Protein AF-A0A1S8WYU0-F1 (afdb_monomer)

InterPro domains:
  IPR001356 Homeodomain [PF00046] (91-141)
  IPR001356 Homeodomain [PS50071] (83-143)
  IPR001356 Homeodomain [SM00389] (86-147)
  IPR001356 Homeodomain [cd00086] (90-141)
  IPR009057 Homedomain-like superfamily [SSF46689] (83-143)
  IPR017970 Homeobox, conserved site [PS00027] (118-141)
  IPR031701 Homeobox protein SIX1, N-terminal SD domain [PF16878] (4-80)

pLDDT: mean 80.44, std 18.63, range [31.84, 95.31]

Solvent-accessible surface area (backbone atoms only — not comparable to full-atom values): 10080 Å² total; per-residue (Å²): 114,68,72,58,55,51,50,51,50,53,52,52,49,50,38,51,51,24,52,77,72,66,38,49,70,60,27,52,52,54,46,66,74,43,77,56,59,76,89,51,18,69,62,52,48,51,49,55,54,49,47,58,48,51,54,53,25,63,74,65,76,44,86,77,52,74,68,54,53,52,51,46,49,71,75,56,62,83,45,71,28,51,35,95,67,83,72,81,68,87,61,70,58,69,69,37,49,50,54,54,51,56,47,39,76,77,46,75,74,72,50,81,62,53,34,46,54,49,11,65,76,49,74,45,50,50,64,57,47,54,50,50,47,54,53,48,58,52,49,52,52,54,48,55,64,56,53,66,72,70,68,86,82,84,86,85,88,83,83,87,77,86,87,83,85,84,135

Sequence (167 aa):
QERVQLLESVLAARATVAFHKGNYSELYNLLESHSFSVEHHSRLQSLWLRAHYAEEEKAKGRVLGAVAKYRIRRKFPLPRTIWDGEETSYCFKEKSRTLLREWYNHNPYPSPRDKRELAETTGLTTTQVSNWFKNRRQRDRAIDFNGSRQGEHRTAGIIEGNEEQSI

Secondary structure (DSSP, 8-state):
-HHHHHHHHHHHHHHHHHHHTT-HHHHHHHHHHS---HHHHHHHHHHHHHHHHHHHHHHHTSPPPHHHHHHHHHHSPPPTTS--------SPPHHHHHHHHHHHHH-SS--HHHHHHHHHHHT--HHHHHHHHHHHHHHHHHHHHHHTTSSSSSSS-----------

Structure (mmCIF, N/CA/C/O backbone):
data_AF-A0A1S8WYU0-F1
#
_entry.id   AF-A0A1S8WYU0-F1
#
loop_
_atom_site.group_PDB
_atom_site.id
_atom_site.type_symbol
_atom_site.label_atom_id
_atom_site.label_alt_id
_atom_site.label_comp_id
_atom_site.label_asym_id
_atom_site.label_entity_id
_atom_site.label_seq_id
_atom_site.pdbx_PDB_ins_code
_atom_site.Cartn_x
_atom_site.Cartn_y
_atom_site.Cartn_z
_atom_site.occupancy
_atom_site.B_iso_or_equiv
_atom_site.auth_seq_id
_atom_site.auth_comp_id
_atom_site.auth_asym_id
_atom_site.auth_atom_id
_atom_site.pdbx_PDB_model_num
ATOM 1 N N . GLN A 1 1 ? -30.242 15.480 2.658 1.00 53.53 1 GLN A N 1
ATOM 2 C CA . GLN A 1 1 ? -28.780 15.672 2.699 1.00 53.53 1 GLN A CA 1
ATOM 3 C C . GLN A 1 1 ? -28.237 15.682 4.131 1.00 53.53 1 GLN A C 1
ATOM 5 O O . GLN A 1 1 ? -27.521 14.762 4.496 1.00 53.53 1 GLN A O 1
ATOM 10 N N . GLU A 1 2 ? -28.646 16.634 4.973 1.00 62.53 2 GLU A N 1
ATOM 11 C CA . GLU A 1 2 ? -28.048 16.892 6.300 1.00 62.53 2 GLU A CA 1
ATOM 12 C C . GLU A 1 2 ? -28.182 15.733 7.313 1.00 62.53 2 GLU A C 1
ATOM 14 O O . GLU A 1 2 ? -27.221 15.361 7.981 1.00 62.53 2 GLU A O 1
ATOM 19 N N . ARG A 1 3 ? -29.345 15.062 7.365 1.00 65.88 3 ARG A N 1
ATOM 20 C CA . ARG A 1 3 ? -29.571 13.904 8.257 1.00 65.88 3 ARG A CA 1
ATOM 21 C C . ARG A 1 3 ? -28.658 12.705 7.948 1.00 65.88 3 ARG A C 1
ATOM 23 O O . ARG A 1 3 ? -28.296 11.969 8.861 1.00 65.88 3 ARG A O 1
ATOM 30 N N . VAL A 1 4 ? -28.301 12.504 6.678 1.00 68.19 4 VAL A N 1
ATOM 31 C CA . VAL A 1 4 ? -27.417 11.405 6.245 1.00 68.19 4 VAL A CA 1
ATOM 32 C C . VAL A 1 4 ? -25.970 11.720 6.623 1.00 68.19 4 VAL A C 1
ATOM 34 O O . VAL A 1 4 ? -25.311 10.886 7.231 1.00 68.19 4 VAL A O 1
ATOM 37 N N . GLN A 1 5 ? -25.520 12.956 6.391 1.00 67.44 5 GLN A N 1
ATOM 38 C CA . GLN A 1 5 ? -24.192 13.419 6.812 1.00 67.44 5 GLN A CA 1
ATOM 39 C C . GLN A 1 5 ? -24.011 13.382 8.337 1.00 67.44 5 GLN A C 1
ATOM 41 O O . GLN A 1 5 ? -22.944 13.011 8.830 1.00 67.44 5 GLN A O 1
ATOM 46 N N . LEU A 1 6 ? -25.060 13.707 9.103 1.00 73.56 6 LEU A N 1
ATOM 47 C CA . LEU A 1 6 ? -25.037 13.598 10.562 1.00 73.56 6 LEU A CA 1
ATOM 48 C C . LEU A 1 6 ? -24.895 12.137 11.015 1.00 73.56 6 LEU A C 1
ATOM 50 O O . LEU A 1 6 ? -24.114 11.848 11.919 1.00 73.56 6 LEU A O 1
ATOM 54 N N . LEU A 1 7 ? -25.606 11.207 10.367 1.00 84.69 7 LEU A N 1
ATOM 55 C CA . LEU A 1 7 ? -25.501 9.778 10.662 1.00 84.69 7 LEU A CA 1
ATOM 56 C C . LEU A 1 7 ? -24.103 9.235 10.331 1.00 84.69 7 LEU A C 1
ATOM 58 O O . LEU A 1 7 ? -23.504 8.554 11.161 1.00 84.69 7 LEU A O 1
ATOM 62 N N . GLU A 1 8 ? -23.556 9.577 9.164 1.00 85.62 8 GLU A N 1
ATOM 63 C CA . GLU A 1 8 ? -22.192 9.206 8.768 1.00 85.62 8 GLU A CA 1
ATOM 64 C C . GLU A 1 8 ? -21.145 9.775 9.733 1.00 85.62 8 GLU A C 1
ATOM 66 O O . GLU A 1 8 ? -20.236 9.058 10.150 1.00 85.62 8 GLU A O 1
ATOM 71 N N . SER A 1 9 ? -21.319 11.023 10.176 1.00 85.56 9 SER A N 1
ATOM 72 C CA . SER A 1 9 ? -20.453 11.655 11.178 1.00 85.56 9 SER A CA 1
ATOM 73 C C . SER A 1 9 ? -20.502 10.932 12.527 1.00 85.56 9 SER A C 1
ATOM 75 O O . SER A 1 9 ? -19.458 10.711 13.146 1.00 85.56 9 SER A O 1
ATOM 77 N N . VAL A 1 10 ? -21.689 10.508 12.976 1.00 90.69 10 VAL A N 1
ATOM 78 C CA . VAL A 1 10 ? -21.856 9.713 14.205 1.00 90.69 10 VAL A CA 1
ATOM 79 C C . VAL A 1 10 ? -21.188 8.343 14.064 1.00 90.69 10 VAL A C 1
ATOM 81 O O . VAL A 1 10 ? -20.462 7.917 14.965 1.00 90.69 10 VAL A O 1
ATOM 84 N N . LEU A 1 11 ? -21.375 7.665 12.930 1.00 91.19 11 LEU A N 1
ATOM 85 C CA . LEU A 1 11 ? -20.737 6.377 12.647 1.00 91.19 11 LEU A CA 1
ATOM 86 C C . LEU A 1 11 ? -19.207 6.506 12.583 1.00 91.19 11 LEU A C 1
ATOM 88 O O . LEU A 1 11 ? -18.497 5.700 13.184 1.00 91.19 11 LEU A O 1
ATOM 92 N N . ALA A 1 12 ? -18.686 7.556 11.945 1.00 89.25 12 ALA A N 1
ATOM 93 C CA . ALA A 1 12 ? -17.255 7.845 11.882 1.00 89.25 12 ALA A CA 1
ATOM 94 C C . ALA A 1 12 ? -16.663 8.176 13.266 1.00 89.25 12 ALA A C 1
ATOM 96 O O . ALA A 1 12 ? -15.545 7.754 13.595 1.00 89.25 12 ALA A O 1
ATOM 97 N N . ALA A 1 13 ? -17.407 8.900 14.107 1.00 92.12 13 ALA A N 1
ATOM 98 C CA . ALA A 1 13 ? -17.027 9.151 15.493 1.00 92.12 13 ALA A CA 1
ATOM 99 C C . ALA A 1 13 ? -16.990 7.845 16.299 1.00 92.12 13 ALA A C 1
ATOM 101 O O . ALA A 1 13 ? -16.001 7.577 16.983 1.00 92.12 13 ALA A O 1
ATOM 102 N N . ARG A 1 14 ? -18.002 6.983 16.156 1.00 93.44 14 ARG A N 1
ATOM 103 C CA . ARG A 1 14 ? -18.046 5.668 16.810 1.00 93.44 14 ARG A CA 1
ATOM 104 C C . ARG A 1 14 ? -16.891 4.765 16.369 1.00 93.44 14 ARG A C 1
ATOM 106 O O . ARG A 1 14 ? -16.236 4.177 17.225 1.00 93.44 14 ARG A O 1
ATOM 113 N N . ALA A 1 15 ? -16.578 4.727 15.074 1.00 93.38 15 ALA A N 1
ATOM 114 C CA . ALA A 1 15 ? -15.412 4.022 14.540 1.00 93.38 15 ALA A CA 1
ATOM 115 C C . ALA A 1 15 ? -14.101 4.548 15.156 1.00 93.38 15 ALA A C 1
ATOM 117 O O . ALA A 1 15 ? -13.247 3.775 15.591 1.00 93.38 15 ALA A O 1
ATOM 118 N N . THR A 1 16 ? -13.965 5.872 15.280 1.00 93.25 16 THR A N 1
ATOM 119 C CA . THR A 1 16 ? -12.809 6.496 15.946 1.00 93.25 16 THR A CA 1
ATOM 120 C C . THR A 1 16 ? -12.706 6.060 17.413 1.00 93.25 16 THR A C 1
ATOM 122 O O . THR A 1 16 ? -11.627 5.696 17.878 1.00 93.25 16 THR A O 1
ATOM 125 N N . VAL A 1 17 ? -13.821 6.047 18.148 1.00 95.31 17 VAL A N 1
ATOM 126 C CA . VAL A 1 17 ? -13.853 5.605 19.552 1.00 95.31 17 VAL A CA 1
ATOM 127 C C . VAL A 1 17 ? -13.477 4.126 19.681 1.00 95.31 17 VAL A C 1
ATOM 129 O O . VAL A 1 17 ? -12.676 3.786 20.553 1.00 95.31 17 VAL A O 1
ATOM 132 N N . ALA A 1 18 ? -13.997 3.257 18.810 1.00 93.50 18 ALA A N 1
ATOM 133 C CA . ALA A 1 18 ? -13.654 1.835 18.789 1.00 93.50 18 ALA A CA 1
ATOM 134 C C . ALA A 1 18 ? -12.143 1.620 18.581 1.00 93.50 18 ALA A C 1
ATOM 136 O O . ALA A 1 18 ? -11.524 0.849 19.317 1.00 93.50 18 ALA A O 1
ATOM 137 N N . PHE A 1 19 ? -11.526 2.382 17.667 1.00 94.50 19 PHE A N 1
ATOM 138 C CA . PHE A 1 19 ? -10.078 2.362 17.442 1.00 94.50 19 PHE A CA 1
ATOM 139 C C . PHE A 1 19 ? -9.278 2.735 18.700 1.00 94.50 19 PHE A C 1
ATOM 141 O O . PHE A 1 19 ? -8.350 2.020 19.074 1.00 94.50 19 PHE A O 1
ATOM 148 N N . HIS A 1 20 ? -9.640 3.828 19.380 1.00 94.12 20 HIS A N 1
ATOM 149 C CA . HIS A 1 20 ? -8.932 4.278 20.587 1.00 94.12 20 HIS A CA 1
ATOM 150 C C . HIS A 1 20 ? -9.099 3.330 21.779 1.00 94.12 20 HIS A C 1
ATOM 152 O O . HIS A 1 20 ? -8.189 3.217 22.597 1.00 94.12 20 HIS A O 1
ATOM 158 N N . LYS A 1 21 ? -10.231 2.624 21.866 1.00 93.12 21 LYS A N 1
ATOM 159 C CA . LYS A 1 21 ? -10.467 1.582 22.877 1.00 93.12 21 LYS A CA 1
ATOM 160 C C . LYS A 1 21 ? -9.768 0.255 22.555 1.00 93.12 21 LYS A C 1
ATOM 162 O O . LYS A 1 21 ? -9.820 -0.660 23.370 1.00 93.12 21 LYS A O 1
ATOM 167 N N . GLY A 1 22 ? -9.146 0.128 21.380 1.00 91.75 22 GLY A N 1
ATOM 168 C CA . GLY A 1 22 ? -8.551 -1.124 20.907 1.00 91.75 22 GLY A CA 1
ATOM 169 C C . GLY A 1 22 ? -9.578 -2.191 20.515 1.00 91.75 22 GLY A C 1
ATOM 170 O O . GLY A 1 22 ? -9.213 -3.354 20.365 1.00 91.75 22 GLY A O 1
ATOM 171 N N . ASN A 1 23 ? -10.853 -1.821 20.345 1.00 94.50 23 ASN A N 1
ATOM 172 C CA . ASN A 1 23 ? -11.903 -2.724 19.878 1.00 94.50 23 ASN A CA 1
ATOM 173 C C . ASN A 1 23 ? -11.930 -2.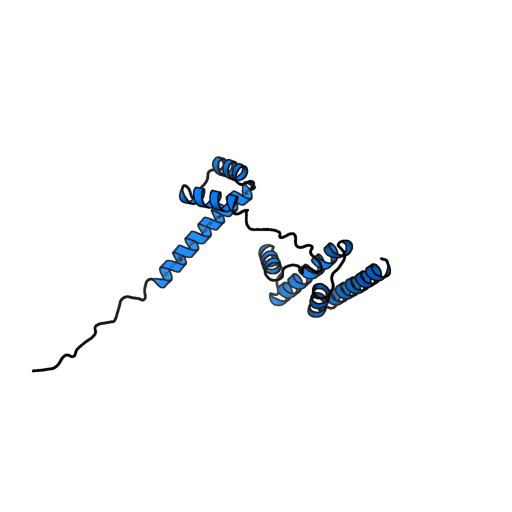748 18.343 1.00 94.50 23 ASN A C 1
ATOM 175 O O . ASN A 1 23 ? -12.805 -2.157 17.705 1.00 94.50 23 ASN A O 1
ATOM 179 N N . TYR A 1 24 ? -10.933 -3.396 17.741 1.00 93.81 24 TYR A N 1
ATOM 180 C CA . TYR A 1 24 ? -10.791 -3.416 16.285 1.00 93.81 24 TYR A CA 1
ATOM 181 C C . TYR A 1 24 ? -11.891 -4.221 15.587 1.00 93.81 24 TYR A C 1
ATOM 183 O O . TYR A 1 24 ? -12.323 -3.831 14.509 1.00 93.81 24 TYR A O 1
ATOM 191 N N . SER A 1 25 ? -12.437 -5.257 16.227 1.00 93.00 25 SER A N 1
ATOM 192 C CA . SER A 1 25 ? -13.566 -6.024 15.686 1.00 93.00 25 SER A CA 1
ATOM 193 C C . SER A 1 25 ? -14.795 -5.148 15.427 1.00 93.00 25 SER A C 1
ATOM 195 O O . SER A 1 25 ? -15.416 -5.241 14.371 1.00 93.00 25 SER A O 1
ATOM 197 N N . GLU A 1 26 ? -15.141 -4.258 16.365 1.00 92.06 26 GLU A N 1
ATOM 198 C CA . GLU A 1 26 ? -16.242 -3.306 16.166 1.00 92.06 26 GLU A CA 1
ATOM 199 C C . GLU A 1 26 ? -15.921 -2.293 15.063 1.00 92.06 26 GLU A C 1
ATOM 201 O O . GLU A 1 26 ? -16.789 -1.992 14.246 1.00 92.06 26 GLU A O 1
ATOM 206 N N . LEU A 1 27 ? -14.678 -1.802 15.004 1.00 92.88 27 LEU A N 1
ATOM 207 C CA . LEU A 1 27 ? -14.231 -0.918 13.929 1.00 92.88 27 LEU A CA 1
ATOM 208 C C . LEU A 1 27 ? -14.422 -1.574 12.554 1.00 92.88 27 LEU A C 1
ATOM 210 O O . LEU A 1 27 ? -15.016 -0.952 11.679 1.00 92.88 27 LEU A O 1
ATOM 214 N N . TYR A 1 28 ? -13.957 -2.811 12.364 1.00 93.44 28 TYR A N 1
ATOM 215 C CA . TYR A 1 28 ? -14.071 -3.511 11.081 1.00 93.44 28 TYR A CA 1
ATOM 216 C C . TYR A 1 28 ? -15.532 -3.716 10.688 1.00 93.44 28 TYR A C 1
ATOM 218 O O . TYR A 1 28 ? -15.923 -3.326 9.591 1.00 93.44 28 TYR A O 1
ATOM 226 N N . ASN A 1 29 ? -16.361 -4.190 11.623 1.00 92.94 29 ASN A N 1
ATOM 227 C CA . ASN A 1 29 ? -17.792 -4.364 11.393 1.00 92.94 29 ASN A CA 1
ATOM 228 C C . ASN A 1 29 ? -18.471 -3.056 10.974 1.00 92.94 29 ASN A C 1
ATOM 230 O O . ASN A 1 29 ? -19.261 -3.055 10.034 1.00 92.94 29 ASN A O 1
ATOM 234 N N . LEU A 1 30 ? -18.175 -1.933 11.640 1.00 91.31 30 LEU A N 1
ATOM 235 C CA . LEU A 1 30 ? -18.751 -0.629 11.290 1.00 91.31 30 LEU A CA 1
ATOM 236 C C . LEU A 1 30 ? -18.354 -0.192 9.879 1.00 91.31 30 LEU A C 1
ATOM 238 O O . LEU A 1 30 ? -19.204 0.288 9.131 1.00 91.31 30 LEU A O 1
ATOM 242 N N . LEU A 1 31 ? -17.079 -0.367 9.525 1.00 90.50 31 LEU A N 1
ATOM 243 C CA . LEU A 1 31 ? -16.558 0.032 8.223 1.00 90.50 31 LEU A CA 1
ATOM 244 C C . LEU A 1 31 ? -17.061 -0.870 7.098 1.00 90.50 31 LEU A C 1
ATOM 246 O O . LEU A 1 31 ? -17.286 -0.360 6.013 1.00 90.50 31 LEU A O 1
ATOM 250 N N . GLU A 1 32 ? -17.277 -2.164 7.325 1.00 89.94 32 GLU A N 1
ATOM 251 C CA . GLU A 1 32 ? -17.781 -3.096 6.304 1.00 89.94 32 GLU A CA 1
ATOM 252 C C . GLU A 1 32 ? -19.304 -3.039 6.113 1.00 89.94 32 GLU A C 1
ATOM 254 O O . GLU A 1 32 ? -19.795 -3.335 5.025 1.00 89.94 32 GLU A O 1
ATOM 259 N N . SER A 1 33 ? -20.061 -2.657 7.146 1.00 88.38 33 SER A N 1
ATOM 260 C CA . SER A 1 33 ? -21.533 -2.690 7.118 1.00 88.38 33 SER A CA 1
ATOM 261 C C . SER A 1 33 ? -22.199 -1.410 6.614 1.00 88.38 33 SER A C 1
ATOM 263 O O . SER A 1 33 ? -23.359 -1.457 6.210 1.00 88.38 33 SER A O 1
ATOM 265 N N . HIS A 1 34 ? -21.502 -0.272 6.630 1.00 86.69 34 HIS A N 1
ATOM 266 C CA . HIS A 1 34 ? -22.074 1.025 6.259 1.00 86.69 34 HIS A CA 1
ATOM 267 C C . HIS A 1 34 ? -21.255 1.668 5.144 1.00 86.69 34 HIS A C 1
ATOM 269 O O . HIS A 1 34 ? -20.041 1.791 5.263 1.00 86.69 34 HIS A O 1
ATOM 275 N N . SER A 1 35 ? -21.910 2.106 4.069 1.00 84.25 35 SER A N 1
ATOM 276 C CA . SER A 1 35 ? -21.283 2.934 3.036 1.00 84.25 35 SER A CA 1
ATOM 277 C C . SER A 1 35 ? -21.115 4.366 3.532 1.00 84.25 35 SER A C 1
ATOM 279 O O . SER A 1 35 ? -22.046 4.924 4.112 1.00 84.25 35 SER A O 1
ATOM 281 N N . PHE A 1 36 ? -19.962 4.968 3.259 1.00 85.31 36 PHE A N 1
ATOM 282 C CA . PHE A 1 36 ? -19.664 6.347 3.639 1.00 85.31 36 PHE A CA 1
ATOM 283 C C . PHE A 1 36 ? -19.496 7.232 2.408 1.00 85.31 36 PHE A C 1
ATOM 285 O O . PHE A 1 36 ? -19.076 6.760 1.349 1.00 85.31 36 PHE A O 1
ATOM 292 N N . SER A 1 37 ? -19.752 8.529 2.563 1.00 84.88 37 SER A N 1
ATOM 293 C CA . SER A 1 37 ? -19.409 9.526 1.551 1.00 84.88 37 SER A CA 1
ATOM 294 C C . SER A 1 37 ? -17.891 9.713 1.434 1.00 84.88 37 SER A C 1
ATOM 296 O O . SER A 1 37 ? -17.141 9.509 2.394 1.00 84.88 37 SER A O 1
ATOM 298 N N . VAL A 1 38 ? -17.437 10.158 0.257 1.00 84.12 38 VAL A N 1
ATOM 299 C CA . VAL A 1 38 ? -16.010 10.336 -0.088 1.00 84.12 38 VAL A CA 1
ATOM 300 C C . VAL A 1 38 ? -15.270 11.243 0.905 1.00 84.12 38 VAL A C 1
ATOM 302 O O . VAL A 1 38 ? -14.096 11.026 1.198 1.00 84.12 38 VAL A O 1
ATOM 305 N N . GLU A 1 39 ? -15.967 12.207 1.506 1.00 85.06 39 GLU A N 1
ATOM 306 C CA . GLU A 1 39 ? -15.425 13.112 2.530 1.00 85.06 39 GLU A CA 1
ATOM 307 C C . GLU A 1 39 ? -14.859 12.370 3.755 1.00 85.06 39 GLU A C 1
ATOM 309 O O . GLU A 1 39 ? -13.871 12.795 4.358 1.00 85.06 39 GLU A O 1
ATOM 314 N N . HIS A 1 40 ? -15.447 11.226 4.112 1.00 85.06 40 HIS A N 1
ATOM 315 C CA . HIS A 1 40 ? -15.018 10.426 5.256 1.00 85.06 40 HIS A CA 1
ATOM 316 C C . HIS A 1 40 ? -13.992 9.347 4.886 1.00 85.06 40 HIS A C 1
ATOM 318 O O . HIS A 1 40 ? -13.272 8.867 5.767 1.00 85.06 40 HIS A O 1
ATOM 324 N N . HIS A 1 41 ? -13.870 8.990 3.603 1.00 87.94 41 HIS A N 1
ATOM 325 C CA . HIS A 1 41 ? -13.049 7.870 3.128 1.00 87.94 41 HIS A CA 1
ATOM 326 C C . HIS A 1 41 ? -11.600 7.951 3.608 1.00 87.94 41 HIS A C 1
ATOM 328 O O . HIS A 1 41 ? -11.139 7.033 4.278 1.00 87.94 41 HIS A O 1
ATOM 334 N N . SER A 1 42 ? -10.903 9.066 3.375 1.00 88.19 42 SER A N 1
ATOM 335 C CA . SER A 1 42 ? -9.485 9.223 3.756 1.00 88.19 42 SER A CA 1
ATOM 336 C C . SER A 1 42 ? -9.233 8.935 5.246 1.00 88.19 42 SER A C 1
ATOM 338 O O . SER A 1 42 ? -8.316 8.196 5.626 1.00 88.19 42 SER A O 1
ATOM 340 N N . ARG A 1 43 ? -10.108 9.453 6.118 1.00 90.19 43 ARG A N 1
ATOM 341 C CA . ARG A 1 43 ? -10.012 9.242 7.566 1.00 90.19 43 ARG A CA 1
ATOM 342 C C . ARG A 1 43 ? -10.294 7.788 7.948 1.00 90.19 43 ARG A C 1
ATOM 344 O O . ARG A 1 43 ? -9.552 7.223 8.753 1.00 90.19 43 ARG A O 1
ATOM 351 N N . LEU A 1 44 ? -11.339 7.182 7.390 1.00 91.44 44 LEU A N 1
ATOM 352 C CA . LEU A 1 44 ? -11.742 5.812 7.719 1.00 91.44 44 LEU A CA 1
ATOM 353 C C . LEU A 1 44 ? -10.759 4.768 7.166 1.00 91.44 44 LEU A C 1
ATOM 355 O O . LEU A 1 44 ? -10.416 3.821 7.872 1.00 91.44 44 LEU A O 1
ATOM 359 N N . GLN A 1 45 ? -10.215 4.984 5.966 1.00 92.06 45 GLN A N 1
ATOM 360 C CA . GLN A 1 45 ? -9.143 4.166 5.385 1.00 92.06 45 GLN A CA 1
ATOM 361 C C . GLN A 1 45 ? -7.886 4.190 6.263 1.00 92.06 45 GLN A C 1
ATOM 363 O O . GLN A 1 45 ? -7.257 3.156 6.499 1.00 92.06 45 GLN A O 1
ATOM 368 N N . SER A 1 46 ? -7.527 5.366 6.793 1.00 92.38 46 SER A N 1
ATOM 369 C CA . SER A 1 46 ? -6.416 5.499 7.739 1.00 92.38 46 SER A CA 1
ATOM 370 C C . SER A 1 46 ? -6.661 4.687 9.014 1.00 92.38 46 SER A C 1
ATOM 372 O O . SER A 1 46 ? -5.757 3.982 9.466 1.00 92.38 46 SER A O 1
ATOM 374 N N . LEU A 1 47 ? -7.879 4.721 9.569 1.00 93.81 47 LEU A N 1
ATOM 375 C CA . LEU A 1 47 ? -8.245 3.919 10.742 1.00 93.81 47 LEU A CA 1
ATOM 376 C C . LEU A 1 47 ? -8.166 2.414 10.463 1.00 93.81 47 LEU A C 1
ATOM 378 O O . LEU A 1 47 ? -7.538 1.705 11.246 1.00 93.81 47 LEU A O 1
ATOM 382 N N . TRP A 1 48 ? -8.717 1.946 9.339 1.00 94.00 48 TRP A N 1
ATOM 383 C CA . TRP A 1 48 ? -8.645 0.544 8.908 1.00 94.00 48 TRP A CA 1
ATOM 384 C C . TRP A 1 48 ? -7.199 0.037 8.859 1.00 94.00 48 TRP A C 1
ATOM 386 O O . TRP A 1 48 ? -6.837 -0.952 9.496 1.00 94.00 48 TRP A O 1
ATOM 396 N N . LEU A 1 49 ? -6.331 0.764 8.148 1.00 93.44 49 LEU A N 1
ATOM 397 C CA . LEU A 1 49 ? -4.932 0.373 7.991 1.00 93.44 49 LEU A CA 1
ATOM 398 C C . LEU A 1 49 ? -4.170 0.420 9.315 1.00 93.44 49 LEU A C 1
ATOM 400 O O . LEU A 1 49 ? -3.391 -0.485 9.608 1.00 93.44 49 LEU A O 1
ATOM 404 N N . ARG A 1 50 ? -4.380 1.466 10.121 1.00 94.06 50 ARG A N 1
ATOM 405 C CA . ARG A 1 50 ? -3.723 1.608 11.425 1.00 94.06 50 ARG A CA 1
ATOM 406 C C . ARG A 1 50 ? -4.158 0.526 12.405 1.00 94.06 50 ARG A C 1
ATOM 408 O O . ARG A 1 50 ? -3.314 0.079 13.171 1.00 94.06 50 ARG A O 1
ATOM 415 N N . ALA A 1 51 ? -5.421 0.107 12.375 1.00 94.56 51 ALA A N 1
ATOM 416 C CA . ALA A 1 51 ? -5.930 -0.963 13.227 1.00 94.56 51 ALA A CA 1
ATOM 417 C C . ALA A 1 51 ? -5.230 -2.286 12.909 1.00 94.56 51 ALA A C 1
ATOM 419 O O . ALA A 1 51 ? -4.594 -2.865 13.788 1.00 94.56 51 ALA A O 1
ATOM 420 N N . HIS A 1 52 ? -5.194 -2.677 11.633 1.00 94.94 52 HIS A N 1
ATOM 421 C CA . HIS A 1 52 ? -4.484 -3.888 11.227 1.00 94.94 52 HIS A CA 1
ATOM 422 C C . HIS A 1 52 ? -2.973 -3.822 11.481 1.00 94.94 52 HIS A C 1
ATOM 424 O O . HIS A 1 52 ? -2.357 -4.835 11.810 1.00 94.94 52 HIS A O 1
ATOM 430 N N . TYR A 1 53 ? -2.347 -2.647 11.342 1.00 94.38 53 TYR A N 1
ATOM 431 C CA . TYR A 1 53 ? -0.943 -2.485 11.726 1.00 94.38 53 TYR A CA 1
ATOM 432 C C . TYR A 1 53 ? -0.749 -2.678 13.228 1.00 94.38 53 TYR A C 1
ATOM 434 O O . TYR A 1 53 ? 0.155 -3.410 13.612 1.00 94.38 53 TYR A O 1
ATOM 442 N N . ALA A 1 54 ? -1.597 -2.072 14.059 1.00 92.56 54 ALA A N 1
ATOM 443 C CA . ALA A 1 54 ? -1.499 -2.177 15.509 1.00 92.56 54 ALA A CA 1
ATOM 444 C C . ALA A 1 54 ? -1.697 -3.622 16.000 1.00 92.56 54 ALA A C 1
ATOM 446 O O . ALA A 1 54 ? -0.942 -4.080 16.857 1.00 92.56 54 ALA A O 1
ATOM 447 N N . GLU A 1 55 ? -2.650 -4.367 15.431 1.00 93.50 55 GLU A N 1
ATOM 448 C CA . GLU A 1 55 ? -2.843 -5.787 15.752 1.00 93.50 55 GLU A CA 1
ATOM 449 C C . GLU A 1 55 ? -1.614 -6.628 15.407 1.00 93.50 55 GLU A C 1
ATOM 451 O O . GLU A 1 55 ? -1.155 -7.428 16.223 1.00 93.50 55 GLU A O 1
ATOM 456 N N . GLU A 1 56 ? -1.036 -6.421 14.223 1.00 92.75 56 GLU A N 1
ATOM 457 C CA . GLU A 1 56 ? 0.129 -7.188 13.788 1.00 92.75 56 GLU A CA 1
ATOM 458 C C . GLU A 1 56 ? 1.411 -6.778 14.545 1.00 92.75 56 GLU A C 1
ATOM 460 O O . GLU A 1 56 ? 2.252 -7.632 14.838 1.00 92.75 56 GLU A O 1
ATOM 465 N N . GLU A 1 57 ? 1.567 -5.497 14.906 1.00 93.06 57 GLU A N 1
ATOM 466 C CA . GLU A 1 57 ? 2.651 -5.013 15.778 1.00 93.06 57 GLU A CA 1
ATOM 467 C C . GLU A 1 57 ? 2.553 -5.637 17.168 1.00 93.06 57 GLU A C 1
ATOM 469 O O . GLU A 1 57 ? 3.555 -6.138 17.682 1.00 93.06 57 GLU A O 1
ATOM 474 N N . LYS A 1 58 ? 1.344 -5.682 17.742 1.00 90.81 58 LYS A N 1
ATOM 475 C CA . LYS A 1 58 ? 1.080 -6.317 19.037 1.00 90.81 58 LYS A CA 1
ATOM 476 C C . LYS A 1 58 ? 1.343 -7.821 18.991 1.00 90.81 58 LYS A C 1
ATOM 478 O O . LYS A 1 58 ? 1.993 -8.345 19.889 1.00 90.81 58 LYS A O 1
ATOM 483 N N . ALA A 1 59 ? 0.900 -8.505 17.937 1.00 89.75 59 ALA A N 1
ATOM 484 C CA . ALA A 1 59 ? 1.101 -9.944 17.776 1.00 89.75 59 ALA A CA 1
ATOM 485 C C . ALA A 1 59 ? 2.583 -10.327 17.613 1.00 89.75 59 ALA A C 1
ATOM 487 O O . ALA A 1 59 ? 2.995 -11.397 18.053 1.00 89.75 59 ALA A O 1
ATOM 488 N N . LYS A 1 60 ? 3.393 -9.471 16.975 1.00 88.94 60 LYS A N 1
ATOM 489 C CA . LYS A 1 60 ? 4.818 -9.742 16.711 1.00 88.94 60 LYS A CA 1
ATOM 490 C C . LYS A 1 60 ? 5.780 -9.091 17.699 1.00 88.94 60 LYS A C 1
ATOM 492 O O . LYS A 1 60 ? 6.978 -9.349 17.598 1.00 88.94 60 LYS A O 1
ATOM 497 N N . GLY A 1 61 ? 5.292 -8.223 18.584 1.00 89.88 61 GLY A N 1
ATOM 498 C CA . GLY A 1 61 ? 6.106 -7.490 19.555 1.00 89.88 61 GLY A CA 1
ATOM 499 C C . GLY A 1 61 ? 7.171 -6.585 18.926 1.00 89.88 61 GLY A C 1
ATOM 500 O O . GLY A 1 61 ? 8.189 -6.310 19.555 1.00 89.88 61 GLY A O 1
ATOM 501 N N . ARG A 1 62 ? 6.992 -6.155 17.669 1.00 89.56 62 ARG A N 1
ATOM 502 C CA . ARG A 1 62 ? 7.960 -5.314 16.946 1.00 89.56 62 ARG A CA 1
ATOM 503 C C . ARG A 1 62 ? 7.269 -4.357 15.989 1.00 89.56 62 ARG A C 1
ATOM 505 O O . ARG A 1 62 ? 6.229 -4.688 15.424 1.00 89.56 62 ARG A O 1
ATOM 512 N N . VAL A 1 63 ? 7.918 -3.224 15.730 1.00 89.00 63 VAL A N 1
ATOM 513 C CA . VAL A 1 63 ? 7.457 -2.242 14.739 1.00 89.00 63 VAL A CA 1
ATOM 514 C C . VAL A 1 63 ? 7.444 -2.836 13.328 1.00 89.00 63 VAL A C 1
ATOM 516 O O . VAL A 1 63 ? 8.362 -3.560 12.919 1.00 89.00 63 VAL A O 1
ATOM 519 N N . LEU A 1 64 ? 6.400 -2.537 12.551 1.00 90.00 64 LEU A N 1
ATOM 520 C CA . LEU A 1 64 ? 6.276 -3.056 11.191 1.00 90.00 64 LEU A CA 1
ATOM 521 C C . LEU A 1 64 ? 7.108 -2.243 10.199 1.00 90.00 64 LEU A C 1
ATOM 523 O O . LEU A 1 64 ? 6.871 -1.056 9.965 1.00 90.00 64 LEU A O 1
ATOM 527 N N . GLY A 1 65 ? 8.007 -2.933 9.500 1.00 92.06 65 GLY A N 1
ATOM 528 C CA . GLY A 1 65 ? 8.668 -2.399 8.311 1.00 92.06 65 GLY A CA 1
ATOM 529 C C . GLY A 1 65 ? 7.726 -2.284 7.104 1.00 92.06 65 GLY A C 1
ATOM 530 O O . GLY A 1 65 ? 6.643 -2.876 7.061 1.00 92.06 65 GLY A O 1
ATOM 531 N N . ALA A 1 66 ? 8.177 -1.570 6.069 1.00 87.44 66 ALA A N 1
ATOM 532 C CA . ALA A 1 66 ? 7.399 -1.301 4.854 1.00 87.44 66 ALA A CA 1
ATOM 533 C C . ALA A 1 66 ? 6.836 -2.571 4.184 1.00 87.44 66 ALA A C 1
ATOM 535 O O . ALA A 1 66 ? 5.675 -2.602 3.780 1.00 87.44 66 ALA A O 1
ATOM 536 N N . VAL A 1 67 ? 7.627 -3.650 4.124 1.00 87.38 67 VAL A N 1
ATOM 537 C CA . VAL A 1 67 ? 7.210 -4.927 3.514 1.00 87.38 67 VAL A CA 1
ATOM 538 C C . VAL A 1 67 ? 6.092 -5.599 4.310 1.00 87.38 67 VAL A C 1
ATOM 540 O O . VAL A 1 67 ? 5.175 -6.177 3.730 1.00 87.38 67 VAL A O 1
ATOM 543 N N . ALA A 1 68 ? 6.144 -5.526 5.640 1.00 89.56 68 ALA A N 1
ATOM 544 C CA . ALA A 1 68 ? 5.109 -6.111 6.481 1.00 89.56 68 ALA A CA 1
ATOM 545 C C . ALA A 1 68 ? 3.795 -5.323 6.348 1.00 89.56 68 ALA A C 1
ATOM 547 O O . ALA A 1 68 ? 2.750 -5.929 6.127 1.00 89.56 68 ALA A O 1
ATOM 548 N N . LYS A 1 69 ? 3.866 -3.984 6.330 1.00 91.06 69 LYS A N 1
ATOM 549 C CA . LYS A 1 69 ? 2.711 -3.117 6.034 1.00 91.06 69 LYS A CA 1
ATOM 550 C C . LYS A 1 69 ? 2.110 -3.408 4.655 1.00 91.06 69 LYS A C 1
ATOM 552 O O . LYS A 1 69 ? 0.894 -3.480 4.528 1.00 91.06 69 LYS A O 1
ATOM 557 N N . TYR A 1 70 ? 2.941 -3.641 3.635 1.00 88.75 70 TYR A N 1
ATOM 558 C CA . TYR A 1 70 ? 2.474 -4.059 2.308 1.00 88.75 70 TYR A CA 1
ATOM 559 C C . TYR A 1 70 ? 1.715 -5.396 2.345 1.00 88.75 70 TYR A C 1
ATOM 561 O O . TYR A 1 70 ? 0.636 -5.505 1.767 1.00 88.75 70 TYR A O 1
ATOM 569 N N . ARG A 1 71 ? 2.241 -6.406 3.053 1.00 90.25 71 ARG A N 1
ATOM 570 C CA . ARG A 1 71 ? 1.564 -7.708 3.203 1.00 90.25 71 ARG A CA 1
ATOM 571 C C . ARG A 1 71 ? 0.201 -7.569 3.877 1.00 90.25 71 ARG A C 1
ATOM 573 O O . ARG A 1 71 ? -0.742 -8.214 3.439 1.00 90.25 71 ARG A O 1
ATOM 580 N N . ILE A 1 72 ? 0.092 -6.704 4.884 1.00 90.75 72 ILE A N 1
ATOM 581 C CA . ILE A 1 72 ? -1.172 -6.421 5.574 1.00 90.75 72 ILE A CA 1
ATOM 582 C C . ILE A 1 72 ? -2.187 -5.796 4.615 1.00 90.75 72 ILE A C 1
ATOM 584 O O . ILE A 1 72 ? -3.284 -6.325 4.499 1.00 90.75 72 ILE A O 1
ATOM 588 N N . ARG A 1 73 ? -1.808 -4.760 3.852 1.00 90.12 73 ARG A N 1
ATOM 589 C CA . ARG A 1 73 ? -2.694 -4.144 2.838 1.00 90.12 73 ARG A CA 1
ATOM 590 C C . ARG A 1 73 ? -3.208 -5.150 1.811 1.00 90.12 73 ARG A C 1
ATOM 592 O O . ARG A 1 73 ? -4.314 -5.010 1.311 1.00 90.12 73 ARG A O 1
ATOM 599 N N . ARG A 1 74 ? -2.392 -6.156 1.478 1.00 85.44 74 ARG A N 1
ATOM 600 C CA . ARG A 1 74 ? -2.782 -7.237 0.567 1.00 85.44 74 ARG A CA 1
ATOM 601 C C . ARG A 1 74 ? -3.684 -8.285 1.205 1.00 85.44 74 ARG A C 1
ATOM 603 O O . ARG A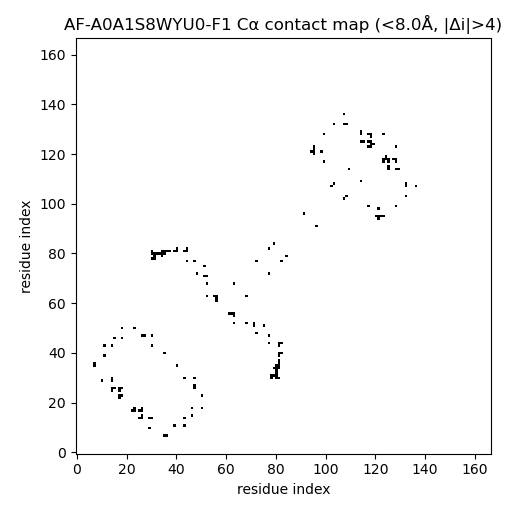 1 74 ? -4.498 -8.861 0.496 1.00 85.44 74 ARG A O 1
ATOM 610 N N . LYS A 1 75 ? -3.492 -8.574 2.492 1.00 87.62 75 LYS A N 1
ATOM 611 C CA . LYS A 1 75 ? -4.301 -9.543 3.239 1.00 87.62 75 LYS A CA 1
ATOM 612 C C . LYS A 1 75 ? -5.672 -8.966 3.605 1.00 87.62 75 LYS A C 1
ATOM 614 O O . LYS A 1 75 ? -6.648 -9.700 3.586 1.00 87.62 75 LYS A O 1
ATOM 619 N N . PHE A 1 76 ? -5.722 -7.669 3.896 1.00 88.44 76 PHE A N 1
ATOM 620 C CA . PHE A 1 76 ? -6.912 -6.943 4.328 1.00 88.44 76 PHE A CA 1
ATOM 621 C C . PHE A 1 76 ? -7.111 -5.706 3.436 1.00 88.44 76 PHE A C 1
ATOM 623 O O . PHE A 1 76 ? -6.721 -4.595 3.822 1.00 88.44 76 PHE A O 1
ATOM 630 N N . PRO A 1 77 ? -7.627 -5.894 2.205 1.00 86.75 77 PRO A N 1
ATOM 631 C CA . PRO A 1 77 ? -7.915 -4.781 1.307 1.00 86.75 77 PRO A CA 1
ATOM 632 C C . PRO A 1 77 ? -8.966 -3.850 1.920 1.00 86.75 77 PRO A C 1
ATOM 634 O O . PRO A 1 77 ? -9.746 -4.260 2.776 1.00 86.75 77 PRO A O 1
ATOM 637 N N . LEU A 1 78 ? -8.983 -2.591 1.480 1.00 85.56 78 LEU A N 1
ATOM 638 C CA . LEU A 1 78 ? -9.994 -1.635 1.926 1.00 85.56 78 LEU A CA 1
ATOM 639 C C . LEU A 1 78 ? -11.390 -2.109 1.482 1.00 85.56 78 LEU A C 1
ATOM 641 O O . LEU A 1 78 ? -11.550 -2.484 0.315 1.00 85.56 78 LEU A O 1
ATOM 645 N N . PRO A 1 79 ? -12.398 -2.093 2.370 1.00 85.56 79 PRO A N 1
ATOM 646 C CA . PRO A 1 79 ? -13.749 -2.475 1.994 1.00 85.56 79 PRO A CA 1
ATOM 647 C C . PRO A 1 79 ? -14.367 -1.439 1.040 1.00 85.56 79 PRO A C 1
ATOM 649 O O . PRO A 1 79 ? -14.100 -0.240 1.142 1.00 85.56 79 PRO A O 1
ATOM 652 N N . ARG A 1 80 ? -15.220 -1.901 0.107 1.00 80.31 80 ARG A N 1
ATOM 653 C CA . ARG A 1 80 ? -15.872 -1.063 -0.934 1.00 80.31 80 ARG A CA 1
ATOM 654 C C . ARG A 1 80 ? -16.764 0.053 -0.371 1.00 80.31 80 ARG A C 1
ATOM 656 O O . ARG A 1 80 ? -17.155 0.970 -1.077 1.00 80.31 80 ARG A O 1
ATOM 663 N N . THR A 1 81 ? -17.097 -0.032 0.905 1.00 81.81 81 THR A N 1
ATOM 664 C CA . THR A 1 81 ? -17.852 0.961 1.673 1.00 81.81 81 THR A CA 1
ATOM 665 C C . THR A 1 81 ? -17.073 2.245 1.964 1.00 81.81 81 THR A C 1
ATOM 667 O O . THR A 1 81 ? -17.688 3.290 2.176 1.00 81.81 81 THR A O 1
ATOM 670 N N . ILE A 1 82 ? -15.737 2.173 1.973 1.00 80.75 82 ILE A N 1
ATOM 671 C CA . ILE A 1 82 ? -14.820 3.303 2.207 1.00 80.75 82 ILE A CA 1
ATOM 672 C C . ILE A 1 82 ? -13.804 3.471 1.068 1.00 80.75 82 ILE A C 1
ATOM 674 O O . ILE A 1 82 ? -12.801 4.167 1.237 1.00 80.75 82 ILE A O 1
ATOM 678 N N . TRP A 1 83 ? -14.021 2.783 -0.056 1.00 79.44 83 TRP A N 1
ATOM 679 C CA . TRP A 1 83 ? -13.160 2.783 -1.236 1.00 79.44 83 TRP A CA 1
ATOM 680 C C . TRP A 1 83 ? -14.017 2.609 -2.494 1.00 79.44 83 TRP A C 1
ATOM 682 O O . TRP A 1 83 ? -14.751 1.631 -2.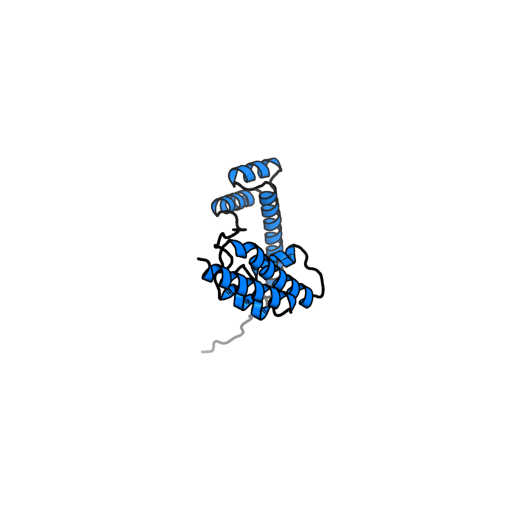615 1.00 79.44 83 TRP A O 1
ATOM 692 N N . ASP A 1 84 ? -13.896 3.530 -3.444 1.00 65.94 84 ASP A N 1
ATOM 693 C CA . ASP A 1 84 ? -14.620 3.544 -4.727 1.00 65.94 84 ASP A CA 1
ATOM 694 C C . ASP A 1 84 ? -14.203 2.426 -5.699 1.00 65.94 84 ASP A C 1
ATOM 696 O O . ASP A 1 84 ? -14.836 2.214 -6.734 1.00 65.94 84 ASP A O 1
ATOM 700 N N . GLY A 1 85 ? -13.189 1.639 -5.339 1.00 58.00 85 GLY A N 1
ATOM 701 C CA . GLY A 1 85 ? -12.786 0.476 -6.114 1.00 58.00 85 GLY A CA 1
ATOM 702 C C . GLY A 1 85 ? -11.753 0.783 -7.186 1.00 58.00 85 GLY A C 1
ATOM 703 O O . GLY A 1 85 ? -11.523 -0.099 -8.013 1.00 58.00 85 GLY A O 1
ATOM 704 N N . GLU A 1 86 ? -11.091 1.948 -7.164 1.00 47.38 86 GLU A N 1
ATOM 705 C CA . GLU A 1 86 ? -9.900 2.141 -7.992 1.00 47.38 86 GLU A CA 1
ATOM 706 C C . GLU A 1 86 ? -8.817 1.148 -7.552 1.00 47.38 86 GLU A C 1
ATOM 708 O O . GLU A 1 86 ? -8.124 1.294 -6.545 1.00 47.38 86 GLU A O 1
ATOM 713 N N . GLU A 1 87 ? -8.724 0.036 -8.270 1.00 47.47 87 GLU A N 1
ATOM 714 C CA . GLU A 1 87 ? -7.748 -0.998 -7.995 1.00 47.47 87 GLU A CA 1
ATOM 715 C C . GLU A 1 87 ? -6.357 -0.420 -8.263 1.00 47.47 87 GLU A C 1
ATOM 717 O O . GLU A 1 87 ? -6.007 -0.082 -9.396 1.00 47.47 87 GLU A O 1
ATOM 722 N N . THR A 1 88 ? -5.516 -0.322 -7.230 1.00 44.31 88 THR A N 1
ATOM 723 C CA . THR A 1 88 ? -4.086 -0.105 -7.451 1.00 44.31 88 THR A CA 1
ATOM 724 C C . THR A 1 88 ? -3.540 -1.392 -8.064 1.00 44.31 88 THR A C 1
ATOM 726 O O . THR A 1 88 ? -3.061 -2.280 -7.355 1.00 44.31 88 THR A O 1
ATOM 729 N N . SER A 1 89 ? -3.667 -1.549 -9.385 1.00 46.28 89 SER A N 1
ATOM 730 C CA . SER A 1 89 ? -3.130 -2.706 -10.093 1.00 46.28 89 SER A CA 1
ATOM 731 C C . SER A 1 89 ? -1.608 -2.671 -9.986 1.00 46.28 89 SER A C 1
ATOM 733 O O . SER A 1 89 ? -0.899 -2.077 -10.796 1.00 46.28 89 SER A O 1
ATOM 735 N N . TYR A 1 90 ? -1.086 -3.339 -8.957 1.00 57.56 90 TYR A N 1
ATOM 736 C CA . TYR A 1 90 ? 0.345 -3.585 -8.774 1.00 57.56 90 TYR A CA 1
ATOM 737 C C . TYR A 1 90 ? 0.908 -4.515 -9.862 1.00 57.56 90 TYR A C 1
ATOM 739 O O . TYR A 1 90 ? 2.124 -4.681 -9.974 1.00 57.56 90 TYR A O 1
ATOM 747 N N . CYS A 1 91 ? 0.037 -5.132 -10.662 1.00 56.78 91 CYS A N 1
ATOM 748 C CA . CYS A 1 91 ? 0.402 -5.862 -11.861 1.00 56.78 91 CYS A CA 1
ATOM 749 C C . CYS A 1 91 ? 0.420 -4.899 -13.052 1.00 56.78 91 CYS A C 1
ATOM 751 O O . CYS A 1 91 ? -0.563 -4.214 -13.326 1.00 56.78 91 CYS A O 1
ATOM 753 N N . PHE A 1 92 ? 1.537 -4.860 -13.781 1.00 68.19 92 PHE A N 1
ATOM 754 C CA . PHE A 1 92 ? 1.596 -4.158 -15.064 1.00 68.19 92 PHE A CA 1
ATOM 755 C C . PHE A 1 92 ? 0.484 -4.650 -16.000 1.00 68.19 92 PHE A C 1
ATOM 757 O O . PHE A 1 92 ? 0.088 -5.815 -15.912 1.00 68.19 92 PHE A O 1
ATOM 764 N N . LYS A 1 93 ? 0.029 -3.794 -16.922 1.00 75.19 93 LYS A N 1
ATOM 765 C CA . LYS A 1 93 ? -0.912 -4.184 -17.985 1.00 75.19 93 LYS A CA 1
ATOM 766 C C . LYS A 1 93 ? -0.387 -5.422 -18.727 1.00 75.19 93 LYS A C 1
ATOM 768 O O . LYS A 1 93 ? 0.825 -5.561 -18.904 1.00 75.19 93 LYS A O 1
ATOM 773 N N . GLU A 1 94 ? -1.277 -6.302 -19.191 1.00 77.31 94 GLU A N 1
ATOM 774 C CA . GLU A 1 94 ? -0.876 -7.579 -19.815 1.00 77.31 94 GLU A CA 1
ATOM 775 C C . GLU A 1 94 ? 0.061 -7.383 -21.020 1.00 77.31 94 GLU A C 1
ATOM 777 O O . GLU A 1 94 ? 1.030 -8.125 -21.184 1.00 77.31 94 GLU A O 1
ATOM 782 N N . LYS A 1 95 ? -0.132 -6.299 -21.787 1.00 83.56 95 LYS A N 1
ATOM 783 C CA . LYS A 1 95 ? 0.782 -5.884 -22.863 1.00 83.56 95 LYS A CA 1
ATOM 784 C C . LYS A 1 95 ? 2.218 -5.679 -22.359 1.00 83.56 95 LYS A C 1
ATOM 786 O O . LYS A 1 95 ? 3.151 -6.280 -22.883 1.00 83.56 95 LYS A O 1
ATOM 791 N N . SER A 1 96 ? 2.396 -4.887 -21.301 1.00 86.38 96 SER A N 1
ATOM 792 C CA . SER A 1 96 ? 3.705 -4.630 -20.686 1.00 86.38 96 SER A CA 1
ATOM 793 C C . SER A 1 96 ? 4.324 -5.914 -20.119 1.00 86.38 96 SER A C 1
ATOM 795 O O . SER A 1 96 ? 5.531 -6.114 -20.215 1.00 86.38 96 SER A O 1
ATOM 797 N N . ARG A 1 97 ? 3.510 -6.819 -19.554 1.00 85.81 97 ARG A N 1
ATOM 798 C CA . ARG A 1 97 ? 3.978 -8.118 -19.030 1.00 85.81 97 ARG A CA 1
ATOM 799 C C . ARG A 1 97 ? 4.499 -9.030 -20.134 1.00 85.81 97 ARG A C 1
ATOM 801 O O . ARG A 1 97 ? 5.515 -9.690 -19.928 1.00 85.81 97 ARG A O 1
ATOM 808 N N . THR A 1 98 ? 3.806 -9.068 -21.266 1.00 86.62 98 THR A N 1
ATOM 809 C CA . THR A 1 98 ? 4.182 -9.884 -22.425 1.00 86.62 98 THR A CA 1
ATOM 810 C C . THR A 1 98 ? 5.521 -9.421 -22.988 1.00 86.62 98 THR A C 1
ATOM 812 O O . THR A 1 98 ? 6.445 -10.226 -23.056 1.00 86.62 98 THR A O 1
ATOM 815 N N . LEU A 1 99 ? 5.673 -8.113 -23.224 1.00 89.75 99 LEU A N 1
ATOM 816 C CA . LEU A 1 99 ? 6.927 -7.516 -23.700 1.00 89.75 99 LEU A CA 1
ATOM 817 C C . LEU A 1 99 ? 8.110 -7.804 -22.765 1.00 89.75 99 LEU A C 1
ATOM 819 O O . LEU A 1 99 ? 9.179 -8.206 -23.213 1.00 89.75 99 LEU A O 1
ATOM 823 N N . LEU A 1 100 ? 7.922 -7.656 -21.448 1.00 91.50 100 LEU A N 1
ATOM 824 C CA . LEU A 1 100 ? 8.980 -7.946 -20.475 1.00 91.50 100 LEU A CA 1
ATOM 825 C C . LEU A 1 100 ? 9.383 -9.430 -20.467 1.00 91.50 100 LEU A C 1
ATOM 827 O O . LEU A 1 100 ? 10.563 -9.736 -20.313 1.00 91.50 100 LEU A O 1
ATOM 831 N N . ARG A 1 101 ? 8.424 -10.356 -20.619 1.00 91.06 101 ARG A N 1
ATOM 8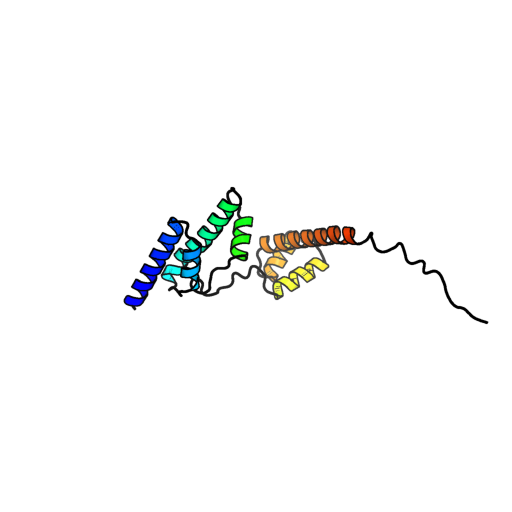32 C CA . ARG A 1 101 ? 8.700 -11.803 -20.694 1.00 91.06 101 ARG A CA 1
ATOM 833 C C . ARG A 1 101 ? 9.436 -12.173 -21.976 1.00 91.06 101 ARG A C 1
ATOM 835 O O . ARG A 1 101 ? 10.410 -12.911 -21.903 1.00 91.06 101 ARG A O 1
ATOM 842 N N . GLU A 1 102 ? 8.978 -11.659 -23.112 1.00 92.19 102 GLU A N 1
ATOM 843 C CA . GLU A 1 102 ? 9.616 -11.882 -24.407 1.00 92.19 102 GLU A CA 1
ATOM 844 C C . GLU A 1 102 ? 11.062 -11.394 -24.377 1.00 92.19 102 GLU A C 1
ATOM 846 O O . GLU A 1 102 ? 11.975 -12.157 -24.682 1.00 92.19 102 GLU A O 1
ATOM 851 N N . TRP A 1 103 ? 11.294 -10.174 -23.891 1.00 92.88 103 TRP A N 1
ATOM 852 C CA . TRP A 1 103 ? 12.642 -9.632 -23.758 1.00 92.88 103 TRP A CA 1
ATOM 853 C C . TRP A 1 103 ? 13.513 -10.479 -22.827 1.00 92.88 103 TRP A C 1
ATOM 855 O O . TRP A 1 103 ? 14.653 -10.784 -23.156 1.00 92.88 103 TRP A O 1
ATOM 865 N N . TYR A 1 104 ? 12.968 -10.916 -21.687 1.00 93.50 104 TYR A N 1
ATOM 866 C CA . TYR A 1 104 ? 13.689 -11.755 -20.728 1.00 93.50 104 TYR A CA 1
ATOM 867 C C . TYR A 1 104 ? 14.164 -13.084 -21.318 1.00 93.50 104 TYR A C 1
ATOM 869 O O . TYR A 1 104 ? 15.262 -13.527 -20.988 1.00 93.50 104 TYR A O 1
ATOM 877 N N . ASN A 1 105 ? 13.358 -13.705 -22.184 1.00 91.06 105 ASN A N 1
ATOM 878 C CA . ASN A 1 105 ? 13.735 -14.946 -22.862 1.00 91.06 105 ASN A CA 1
ATOM 879 C C . ASN A 1 105 ? 14.930 -14.745 -23.806 1.00 91.06 105 ASN A C 1
ATOM 881 O O . ASN A 1 105 ? 15.723 -15.665 -23.975 1.00 91.06 105 ASN A O 1
ATOM 885 N N . HIS A 1 106 ? 15.072 -13.551 -24.389 1.00 90.31 106 HIS A N 1
ATOM 886 C CA . HIS A 1 106 ? 16.207 -13.203 -25.244 1.00 90.31 106 HIS A CA 1
ATOM 887 C C . HIS A 1 106 ? 17.430 -12.771 -24.428 1.00 90.31 106 HIS A C 1
ATOM 889 O O . HIS A 1 106 ? 18.552 -13.182 -24.714 1.00 90.31 106 HIS A O 1
ATOM 895 N N . ASN A 1 107 ? 17.230 -11.940 -23.404 1.00 90.81 107 ASN A N 1
ATOM 896 C CA . ASN A 1 107 ? 18.295 -11.452 -22.542 1.00 90.81 107 ASN A CA 1
ATOM 897 C C . ASN A 1 107 ? 17.781 -11.245 -21.096 1.00 90.81 107 ASN A C 1
ATOM 899 O O . ASN A 1 107 ? 16.958 -10.375 -20.827 1.00 90.81 107 ASN A O 1
ATOM 903 N N . PRO A 1 108 ? 18.273 -11.996 -20.097 1.00 92.75 108 PRO A N 1
ATOM 904 C CA . PRO A 1 108 ? 17.881 -11.791 -18.696 1.00 92.75 108 PRO A CA 1
ATOM 905 C C . PRO A 1 108 ? 18.528 -10.570 -18.011 1.00 92.75 108 PRO A C 1
ATOM 907 O O . PRO A 1 108 ? 18.160 -10.230 -16.876 1.00 92.75 108 PRO A O 1
ATOM 910 N N . TYR A 1 109 ? 19.509 -9.924 -18.650 1.00 94.69 109 TYR A N 1
ATOM 911 C CA . TYR A 1 109 ? 20.340 -8.854 -18.085 1.00 94.69 109 TYR A CA 1
ATOM 912 C C . TYR A 1 109 ? 20.377 -7.615 -19.002 1.00 94.69 109 TYR A C 1
ATOM 914 O O . TYR A 1 109 ? 21.383 -7.362 -19.664 1.00 94.69 109 TYR A O 1
ATOM 922 N N . PRO A 1 110 ? 19.308 -6.794 -19.014 1.00 92.50 110 PRO A N 1
ATOM 923 C CA . PRO A 1 110 ? 19.261 -5.581 -19.826 1.00 92.50 110 PRO A CA 1
ATOM 924 C C . PRO A 1 110 ? 20.269 -4.528 -19.387 1.00 92.50 110 PRO A C 1
ATOM 926 O O . PRO A 1 110 ? 20.417 -4.251 -18.187 1.00 92.50 110 PRO A O 1
ATOM 929 N N . SER A 1 111 ? 20.904 -3.889 -20.370 1.00 95.00 111 SER A N 1
ATOM 930 C CA . SER A 1 111 ? 21.779 -2.741 -20.154 1.00 95.00 111 SER A CA 1
ATOM 931 C C . SER A 1 111 ? 20.975 -1.512 -19.688 1.00 95.00 111 SER A C 1
ATOM 933 O O . SER A 1 111 ? 19.747 -1.467 -19.810 1.00 95.00 111 SER A O 1
ATOM 935 N N . PRO A 1 112 ? 21.625 -0.461 -19.153 1.00 94.00 112 PRO A N 1
ATOM 936 C CA . PRO A 1 112 ? 20.939 0.788 -18.808 1.00 94.00 112 PRO A CA 1
ATOM 937 C C . PRO A 1 112 ? 20.229 1.464 -19.989 1.00 94.00 112 PRO A C 1
ATOM 939 O O . PRO A 1 112 ? 19.300 2.243 -19.774 1.00 94.00 112 PRO A O 1
ATOM 942 N N . ARG A 1 113 ? 20.675 1.207 -21.225 1.00 94.88 113 ARG A N 1
ATOM 943 C CA . ARG A 1 113 ? 20.010 1.679 -22.443 1.00 94.88 113 ARG A CA 1
ATOM 944 C C . ARG A 1 113 ? 18.745 0.864 -22.703 1.00 94.88 113 ARG A C 1
ATOM 946 O O . ARG A 1 113 ? 17.673 1.452 -22.764 1.00 94.88 113 ARG A O 1
ATOM 953 N N . ASP A 1 114 ? 18.851 -0.461 -22.713 1.00 93.12 114 ASP A N 1
ATOM 954 C CA . ASP A 1 114 ? 17.712 -1.354 -22.982 1.00 93.12 114 ASP A CA 1
ATOM 955 C C . ASP A 1 114 ? 16.601 -1.175 -21.941 1.00 93.12 114 ASP A C 1
ATOM 957 O O . ASP A 1 114 ? 15.417 -1.205 -22.254 1.00 93.12 114 ASP A O 1
ATOM 961 N N . LYS A 1 115 ? 16.967 -0.916 -20.678 1.00 94.06 115 LYS A N 1
ATOM 962 C CA . LYS A 1 115 ? 15.997 -0.601 -19.617 1.00 94.06 115 LYS A CA 1
ATOM 963 C C . LYS A 1 115 ? 15.209 0.680 -19.880 1.00 94.06 115 LYS A C 1
ATOM 965 O O . LYS A 1 115 ? 14.064 0.757 -19.442 1.00 94.06 115 LYS A O 1
ATOM 970 N N . ARG A 1 116 ? 15.823 1.688 -20.512 1.00 94.75 116 ARG A N 1
ATOM 971 C CA . ARG A 1 116 ? 15.145 2.940 -20.889 1.00 94.75 116 ARG A CA 1
ATOM 972 C C . ARG A 1 116 ? 14.182 2.696 -22.044 1.00 94.75 116 ARG A C 1
ATOM 974 O O . ARG A 1 116 ? 13.020 3.051 -21.925 1.00 94.75 116 ARG A O 1
ATOM 981 N N . GLU A 1 117 ? 14.622 1.976 -23.066 1.00 94.94 117 GLU A N 1
ATOM 982 C CA . GLU A 1 117 ? 13.775 1.598 -24.203 1.00 94.94 117 GLU A CA 1
ATOM 983 C C . GLU A 1 117 ? 12.583 0.722 -23.775 1.00 94.94 117 GLU A C 1
ATOM 985 O O . GLU A 1 117 ? 11.440 0.955 -24.171 1.00 94.94 117 GLU A O 1
ATOM 990 N N . LEU A 1 118 ? 12.812 -0.243 -22.879 1.00 92.81 118 LEU A N 1
ATOM 991 C CA . LEU A 1 118 ? 11.746 -1.051 -22.286 1.00 92.81 118 LEU A CA 1
ATOM 992 C C . LEU A 1 118 ? 10.779 -0.204 -21.461 1.00 92.81 118 LEU A C 1
ATOM 994 O O . LEU A 1 118 ? 9.576 -0.435 -21.522 1.00 92.81 118 LEU A O 1
ATOM 998 N N . ALA A 1 119 ? 11.277 0.758 -20.684 1.00 93.31 119 ALA A N 1
ATOM 999 C CA . ALA A 1 119 ? 10.443 1.675 -19.911 1.00 93.31 119 ALA A CA 1
ATOM 1000 C C . ALA A 1 119 ? 9.520 2.492 -20.831 1.00 93.31 119 ALA A C 1
ATOM 1002 O O . ALA A 1 119 ? 8.306 2.503 -20.621 1.00 93.31 119 ALA A O 1
ATOM 1003 N N . GLU A 1 120 ? 10.074 3.068 -21.899 1.00 93.19 120 GLU A N 1
ATOM 1004 C CA . GLU A 1 120 ? 9.332 3.815 -22.922 1.00 93.19 120 GLU A CA 1
ATOM 1005 C C . GLU A 1 120 ? 8.276 2.938 -23.609 1.00 93.19 120 GLU A C 1
ATOM 1007 O O . GLU A 1 120 ? 7.096 3.285 -23.636 1.00 93.19 120 GLU A O 1
ATOM 1012 N N . THR A 1 121 ? 8.667 1.751 -24.077 1.00 92.00 121 THR A N 1
ATOM 1013 C CA . THR A 1 121 ? 7.779 0.847 -24.828 1.00 92.00 121 THR A CA 1
ATOM 1014 C C . THR A 1 121 ? 6.661 0.266 -23.958 1.00 92.00 121 THR A C 1
ATOM 1016 O O . THR A 1 121 ? 5.535 0.055 -24.413 1.00 92.00 121 THR A O 1
ATOM 1019 N N . THR A 1 122 ? 6.951 -0.015 -22.684 1.00 89.12 122 THR A N 1
ATOM 1020 C CA . THR A 1 122 ? 5.987 -0.625 -21.755 1.00 89.12 122 THR A CA 1
ATOM 1021 C C . THR A 1 122 ? 5.156 0.392 -20.975 1.00 89.12 122 THR A C 1
ATOM 1023 O O . THR A 1 122 ? 4.207 -0.019 -20.298 1.00 89.12 122 THR A O 1
ATOM 1026 N N . GLY A 1 123 ? 5.490 1.686 -21.058 1.00 88.94 123 GLY A N 1
ATOM 1027 C CA . GLY A 1 123 ? 4.892 2.751 -20.249 1.00 88.94 123 GLY A CA 1
ATOM 1028 C C . GLY A 1 123 ? 5.207 2.625 -18.755 1.00 88.94 123 GLY A C 1
ATOM 1029 O O . GLY A 1 123 ? 4.410 3.044 -17.916 1.00 88.94 123 GLY A O 1
ATOM 1030 N N . LEU A 1 124 ? 6.327 1.987 -18.411 1.00 89.88 124 LEU A N 1
ATOM 1031 C CA . LEU A 1 124 ? 6.784 1.789 -17.037 1.00 89.88 124 LEU A CA 1
ATOM 1032 C C . LEU A 1 124 ? 7.961 2.710 -16.733 1.00 89.88 124 LEU A C 1
ATOM 1034 O O . LEU A 1 124 ? 8.651 3.191 -17.619 1.00 89.88 124 LEU A O 1
ATOM 1038 N N . THR A 1 125 ? 8.256 2.905 -15.456 1.00 89.88 125 THR A N 1
ATOM 1039 C CA . THR A 1 125 ? 9.501 3.559 -15.041 1.00 89.88 125 THR A CA 1
ATOM 1040 C C . THR A 1 125 ? 10.691 2.605 -15.177 1.00 89.88 125 THR A C 1
ATOM 1042 O O . THR A 1 125 ? 10.579 1.391 -14.979 1.00 89.88 125 THR A O 1
ATOM 1045 N N . THR A 1 126 ? 11.881 3.152 -15.416 1.00 91.38 126 THR A N 1
ATOM 1046 C CA . THR 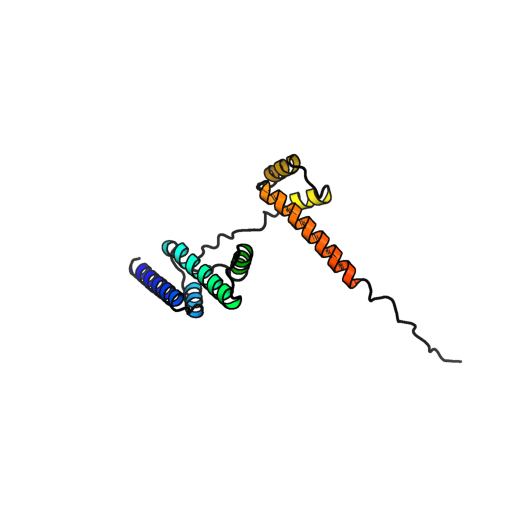A 1 126 ? 13.145 2.388 -15.458 1.00 91.38 126 THR A CA 1
ATOM 1047 C C . THR A 1 126 ? 13.401 1.586 -14.175 1.00 91.38 126 THR A C 1
ATOM 1049 O O . THR A 1 126 ? 13.954 0.480 -14.219 1.00 91.38 126 THR A O 1
ATOM 1052 N N . THR A 1 127 ? 12.949 2.100 -13.026 1.00 91.56 127 THR A N 1
ATOM 1053 C CA . THR A 1 127 ? 12.975 1.407 -11.730 1.00 91.56 127 THR A CA 1
ATOM 1054 C C . THR A 1 127 ? 12.040 0.200 -11.709 1.00 91.56 127 THR A C 1
ATOM 1056 O O . THR A 1 127 ? 12.444 -0.876 -11.265 1.00 91.56 127 THR A O 1
ATOM 1059 N N . GLN A 1 128 ? 10.807 0.334 -12.211 1.00 89.00 128 GLN A N 1
ATOM 1060 C CA . GLN A 1 128 ? 9.857 -0.779 -12.320 1.00 89.00 128 GLN A CA 1
ATOM 1061 C C . GLN A 1 128 ? 10.395 -1.887 -13.231 1.00 89.00 128 GLN A C 1
ATOM 1063 O O . GLN A 1 128 ? 10.353 -3.055 -12.840 1.00 89.00 128 GLN A O 1
ATOM 1068 N N . VAL A 1 129 ? 10.974 -1.526 -14.380 1.00 91.06 129 VAL A N 1
ATOM 1069 C CA . VAL A 1 129 ? 11.644 -2.476 -15.283 1.00 91.06 129 VAL A CA 1
ATOM 1070 C C . VAL A 1 129 ? 12.810 -3.160 -14.562 1.00 91.06 129 VAL A C 1
ATOM 1072 O O . VAL A 1 129 ? 12.853 -4.386 -14.478 1.00 91.06 129 VAL A O 1
ATOM 1075 N N . SER A 1 130 ? 13.717 -2.400 -13.938 1.00 92.50 130 SER A N 1
ATOM 1076 C CA . SER A 1 130 ? 14.853 -2.972 -13.192 1.00 92.50 130 SER A CA 1
ATOM 1077 C C . SER A 1 130 ? 14.418 -3.953 -12.101 1.00 92.50 130 SER A C 1
ATOM 1079 O O . SER A 1 130 ? 14.986 -5.043 -11.980 1.00 92.50 130 SER A O 1
ATOM 1081 N N . ASN A 1 131 ? 13.398 -3.588 -11.323 1.00 91.50 131 ASN A N 1
ATOM 1082 C CA . ASN A 1 131 ? 12.857 -4.434 -10.266 1.00 91.50 131 ASN A CA 1
ATOM 1083 C C . ASN A 1 131 ? 12.198 -5.694 -10.825 1.00 91.50 131 ASN A C 1
ATOM 1085 O O . ASN A 1 131 ? 12.362 -6.768 -10.248 1.00 91.50 131 ASN A O 1
ATOM 1089 N N . TRP A 1 132 ? 11.499 -5.597 -11.956 1.00 92.38 132 TRP A N 1
ATOM 1090 C CA . TRP A 1 132 ? 10.887 -6.754 -12.596 1.00 92.38 132 TRP A CA 1
ATOM 1091 C C . TRP A 1 132 ? 11.936 -7.797 -12.998 1.00 92.38 132 TRP A C 1
ATOM 1093 O O . TRP A 1 132 ? 11.806 -8.959 -12.611 1.00 92.38 132 TRP A O 1
ATOM 1103 N N . PHE A 1 133 ? 13.018 -7.380 -13.666 1.00 94.19 133 PHE A N 1
ATOM 1104 C CA . PHE A 1 133 ? 14.106 -8.280 -14.074 1.00 94.19 133 PHE A CA 1
ATOM 1105 C C . PHE A 1 133 ? 14.818 -8.901 -12.867 1.00 94.19 133 PHE A C 1
ATOM 1107 O O . PHE A 1 133 ? 15.059 -10.109 -12.833 1.00 94.19 133 PHE A O 1
ATOM 1114 N N . LYS A 1 134 ? 15.098 -8.099 -11.830 1.00 91.88 134 LYS A N 1
ATOM 1115 C CA . LYS A 1 134 ? 15.670 -8.592 -10.568 1.00 91.88 134 LYS A CA 1
ATOM 1116 C C . LYS A 1 134 ? 14.778 -9.662 -9.928 1.00 91.88 134 LYS A C 1
ATOM 1118 O O . LYS A 1 134 ? 15.265 -10.737 -9.577 1.00 91.88 134 LYS A O 1
ATOM 1123 N N . ASN A 1 135 ? 13.482 -9.385 -9.803 1.00 90.06 135 ASN A N 1
ATOM 1124 C CA . ASN A 1 135 ? 12.518 -10.289 -9.179 1.00 90.06 135 ASN A CA 1
ATOM 1125 C C . ASN A 1 135 ? 12.258 -11.541 -10.030 1.00 90.06 135 ASN A C 1
ATOM 1127 O O . ASN A 1 135 ? 11.957 -12.600 -9.481 1.00 90.06 135 ASN A O 1
ATOM 1131 N N . ARG A 1 136 ? 12.361 -11.455 -11.363 1.00 91.00 136 ARG A N 1
ATOM 1132 C CA . ARG A 1 136 ? 12.253 -12.620 -12.252 1.00 91.00 136 ARG A CA 1
ATOM 1133 C C . ARG A 1 136 ? 13.429 -13.577 -12.050 1.00 91.00 136 ARG A C 1
ATOM 1135 O O . ARG A 1 136 ? 13.183 -14.721 -11.690 1.00 91.00 136 ARG A O 1
ATOM 1142 N N . ARG A 1 137 ? 14.673 -13.083 -12.090 1.00 94.12 137 ARG A N 1
ATOM 1143 C CA . ARG A 1 137 ? 15.874 -13.900 -11.814 1.00 94.12 137 ARG A CA 1
ATOM 1144 C C . ARG A 1 137 ? 15.910 -14.493 -10.404 1.00 94.12 137 ARG A C 1
AT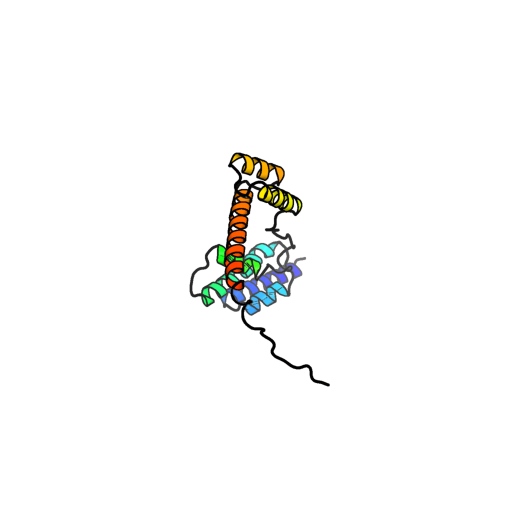OM 1146 O O . ARG A 1 137 ? 16.514 -15.534 -10.177 1.00 94.12 137 ARG A O 1
ATOM 1153 N N . GLN A 1 138 ? 15.335 -13.809 -9.412 1.00 88.88 138 GLN A N 1
ATOM 1154 C CA . GLN A 1 138 ? 15.194 -14.367 -8.061 1.00 88.88 138 GLN A CA 1
ATOM 1155 C C . GLN A 1 138 ? 14.214 -15.545 -8.023 1.00 88.88 138 GLN A C 1
ATOM 1157 O O . GLN A 1 138 ? 14.492 -16.527 -7.342 1.00 88.88 138 GLN A O 1
ATOM 1162 N N . ARG A 1 139 ? 13.095 -15.457 -8.753 1.00 86.88 139 ARG A N 1
ATOM 1163 C CA . ARG A 1 139 ? 12.116 -16.547 -8.846 1.00 86.88 139 ARG A CA 1
ATOM 1164 C C . ARG A 1 139 ? 12.673 -17.756 -9.583 1.00 86.88 139 ARG A C 1
ATOM 1166 O O . ARG A 1 139 ? 12.460 -18.858 -9.105 1.00 86.88 139 ARG A O 1
ATOM 1173 N N . ASP A 1 140 ? 13.409 -17.546 -10.669 1.00 87.50 140 ASP A N 1
ATOM 1174 C CA . ASP A 1 140 ? 13.992 -18.648 -11.445 1.00 87.50 140 ASP A CA 1
ATOM 1175 C C . ASP A 1 140 ? 14.992 -19.438 -10.589 1.00 87.50 140 ASP A C 1
ATOM 1177 O O . ASP A 1 140 ? 14.822 -20.636 -10.408 1.00 87.50 140 ASP A O 1
ATOM 1181 N N . ARG A 1 141 ? 15.895 -18.744 -9.879 1.00 87.75 141 ARG A N 1
ATOM 1182 C CA . ARG A 1 141 ? 16.784 -19.396 -8.901 1.00 87.75 141 ARG A CA 1
ATOM 1183 C C . ARG A 1 141 ? 16.018 -20.164 -7.825 1.00 87.75 141 ARG A C 1
ATOM 1185 O O . ARG A 1 141 ? 16.402 -21.269 -7.472 1.00 87.75 141 ARG A O 1
ATOM 1192 N N . ALA A 1 142 ? 14.950 -19.584 -7.273 1.00 78.62 142 ALA A N 1
ATOM 1193 C CA . ALA A 1 142 ? 14.149 -20.255 -6.249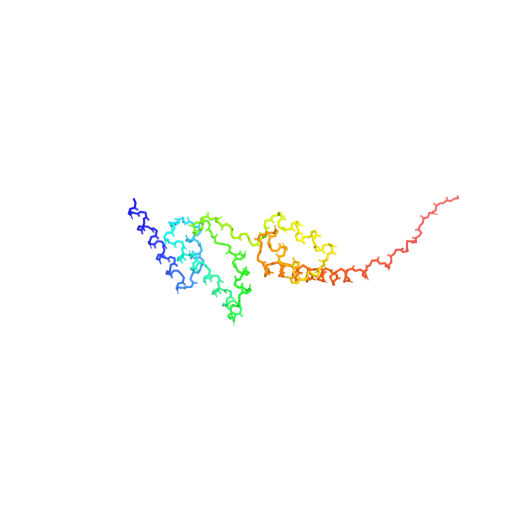 1.00 78.62 142 ALA A CA 1
ATOM 1194 C C . ALA A 1 142 ? 13.443 -21.520 -6.777 1.00 78.62 142 ALA A C 1
ATOM 1196 O O . ALA A 1 142 ? 13.249 -22.458 -6.007 1.00 78.62 142 ALA A O 1
ATOM 1197 N N . ILE A 1 143 ? 13.078 -21.554 -8.064 1.00 77.00 143 ILE A N 1
ATOM 1198 C CA . ILE A 1 143 ? 12.537 -22.744 -8.732 1.00 77.00 143 ILE A CA 1
ATOM 1199 C C . ILE A 1 143 ? 13.636 -23.799 -8.882 1.00 77.00 143 ILE A C 1
ATOM 1201 O O . ILE A 1 143 ? 13.413 -24.938 -8.477 1.00 77.00 143 ILE A O 1
ATOM 1205 N N . ASP A 1 144 ? 14.826 -23.414 -9.350 1.00 70.88 144 ASP A N 1
ATOM 1206 C CA . ASP A 1 144 ? 15.963 -24.330 -9.516 1.00 70.88 144 ASP A CA 1
ATOM 1207 C C . ASP A 1 144 ? 16.350 -24.995 -8.180 1.00 70.88 144 ASP A C 1
ATOM 1209 O O . ASP A 1 144 ? 16.474 -26.213 -8.095 1.00 70.88 144 ASP A O 1
ATOM 1213 N N . PHE A 1 145 ? 16.432 -24.219 -7.091 1.00 62.81 145 PHE A N 1
ATOM 1214 C CA . PHE A 1 145 ? 16.734 -24.747 -5.751 1.00 62.81 145 PHE A CA 1
ATOM 1215 C C . PHE A 1 145 ? 15.655 -25.685 -5.189 1.00 62.81 145 PHE A C 1
ATOM 1217 O O . PHE A 1 145 ? 15.971 -26.577 -4.399 1.00 62.81 145 PHE A O 1
ATOM 1224 N N . ASN A 1 146 ? 14.384 -25.480 -5.540 1.00 59.91 146 ASN A N 1
ATOM 1225 C CA . ASN A 1 146 ? 13.285 -26.311 -5.046 1.00 59.91 146 ASN A CA 1
ATOM 1226 C C . ASN A 1 146 ? 13.068 -27.565 -5.914 1.00 59.91 146 ASN A C 1
ATOM 1228 O O . ASN A 1 146 ? 12.613 -28.583 -5.398 1.00 59.91 146 ASN A O 1
ATOM 1232 N N . GLY A 1 147 ? 13.434 -27.509 -7.200 1.00 55.31 147 GLY A N 1
ATOM 1233 C CA . GLY A 1 147 ? 13.428 -28.650 -8.119 1.00 55.31 147 GLY A CA 1
ATOM 1234 C C . GLY A 1 147 ? 14.490 -29.696 -7.773 1.00 55.31 147 GLY A C 1
ATOM 1235 O O . GLY A 1 147 ? 14.194 -30.888 -7.777 1.00 55.31 147 GLY A O 1
ATOM 1236 N N . SER A 1 148 ? 15.688 -29.272 -7.355 1.00 53.94 148 SER A N 1
ATOM 1237 C CA . SER A 1 148 ? 16.770 -30.196 -6.976 1.00 53.94 148 SER A CA 1
ATOM 1238 C C . SER A 1 148 ? 16.493 -30.998 -5.698 1.00 53.94 148 SER A C 1
ATOM 1240 O O . SER A 1 148 ? 17.083 -32.052 -5.501 1.00 53.94 148 SER A O 1
ATOM 1242 N N . ARG A 1 149 ? 15.581 -30.544 -4.826 1.00 51.03 149 ARG A N 1
ATOM 1243 C CA . ARG A 1 149 ? 15.224 -31.253 -3.580 1.00 51.03 149 ARG A CA 1
ATOM 1244 C C . ARG A 1 149 ? 14.183 -32.363 -3.752 1.00 51.03 149 ARG A C 1
ATOM 1246 O O . ARG A 1 149 ? 13.981 -33.128 -2.816 1.00 51.03 149 ARG A O 1
ATOM 1253 N N . GLN A 1 150 ? 13.516 -32.455 -4.903 1.00 46.91 150 GLN A N 1
ATOM 1254 C CA . GLN A 1 150 ? 12.482 -33.472 -5.162 1.00 46.91 150 GLN A CA 1
ATOM 1255 C C . GLN A 1 150 ? 12.946 -34.592 -6.114 1.00 46.91 150 GLN A C 1
ATOM 1257 O O . GLN A 1 150 ? 12.181 -35.519 -6.370 1.00 46.91 150 GLN A O 1
ATOM 1262 N N . GLY A 1 151 ? 14.187 -34.536 -6.616 1.00 42.50 151 GLY A N 1
ATOM 1263 C CA . GLY A 1 151 ? 14.710 -35.464 -7.629 1.00 42.50 151 GLY A CA 1
ATOM 1264 C C . GLY A 1 151 ? 15.371 -36.756 -7.123 1.00 42.50 151 GLY A C 1
ATOM 1265 O O . GLY A 1 151 ? 15.568 -37.659 -7.926 1.00 42.50 151 GLY A O 1
ATOM 1266 N N . GLU A 1 152 ? 15.689 -36.897 -5.831 1.00 42.53 152 GLU A N 1
ATOM 1267 C CA . GLU A 1 152 ? 16.528 -38.011 -5.327 1.00 42.53 152 GLU A CA 1
ATOM 1268 C C . GLU A 1 152 ? 15.769 -39.143 -4.600 1.00 42.53 152 GLU A C 1
ATOM 1270 O O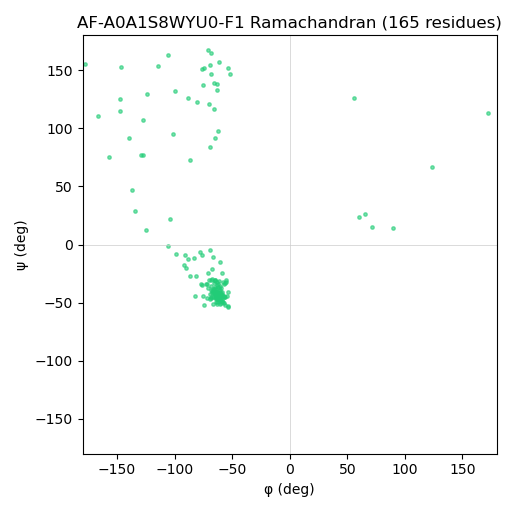 . GLU A 1 152 ? 16.367 -39.887 -3.830 1.00 42.53 152 GLU A O 1
ATOM 1275 N N . HIS A 1 153 ? 14.460 -39.332 -4.824 1.00 40.88 153 HIS A N 1
ATOM 1276 C CA . HIS A 1 153 ? 13.710 -40.403 -4.129 1.00 40.88 153 HIS A CA 1
ATOM 1277 C C . HIS A 1 153 ? 12.775 -41.255 -5.004 1.00 40.88 153 HIS A C 1
ATOM 1279 O O . HIS A 1 153 ? 11.773 -41.780 -4.516 1.00 40.88 153 HIS A O 1
ATOM 1285 N N . ARG A 1 154 ? 13.079 -41.420 -6.300 1.00 37.03 154 ARG A N 1
ATOM 1286 C CA . ARG A 1 154 ? 12.295 -42.289 -7.202 1.00 37.03 154 ARG A CA 1
ATOM 1287 C C . ARG A 1 154 ? 13.136 -43.165 -8.135 1.00 37.03 154 ARG A C 1
ATOM 1289 O O . ARG A 1 154 ? 12.809 -43.261 -9.304 1.00 37.03 154 ARG A O 1
ATOM 1296 N N . THR A 1 155 ? 14.168 -43.844 -7.641 1.00 44.12 155 THR A N 1
ATOM 1297 C CA . THR A 1 155 ? 14.749 -45.006 -8.351 1.00 44.12 155 THR A CA 1
ATOM 1298 C C . THR A 1 155 ? 15.484 -45.930 -7.380 1.00 44.12 155 THR A C 1
ATOM 1300 O O . THR A 1 155 ? 16.708 -45.933 -7.336 1.00 44.12 155 THR A O 1
ATOM 1303 N N . ALA A 1 156 ? 14.750 -46.708 -6.584 1.00 41.44 156 ALA A N 1
ATOM 1304 C CA . ALA A 1 156 ? 15.230 -47.984 -6.045 1.00 41.44 156 ALA A CA 1
ATOM 1305 C C . ALA A 1 156 ? 14.043 -48.759 -5.458 1.00 41.44 156 ALA A C 1
ATOM 1307 O O . ALA A 1 156 ? 13.496 -48.359 -4.434 1.00 41.44 156 ALA A O 1
ATOM 1308 N N . GLY A 1 157 ? 13.661 -49.864 -6.102 1.00 36.59 157 GLY A N 1
ATOM 1309 C CA . GLY A 1 157 ? 12.822 -50.888 -5.476 1.00 36.59 157 GLY A CA 1
ATOM 1310 C C . GLY A 1 157 ? 11.520 -51.215 -6.196 1.00 36.59 157 GLY A C 1
ATOM 1311 O O . GLY A 1 157 ? 10.462 -50.989 -5.630 1.00 36.59 157 GLY A O 1
ATOM 1312 N N . ILE A 1 158 ? 11.604 -51.807 -7.392 1.00 38.94 158 ILE A N 1
ATOM 1313 C CA . ILE A 1 158 ? 10.666 -52.858 -7.819 1.00 38.94 158 ILE A CA 1
ATOM 1314 C C . ILE A 1 158 ? 11.504 -53.905 -8.565 1.00 38.94 158 ILE A C 1
ATOM 1316 O O . ILE A 1 158 ? 11.785 -53.763 -9.751 1.00 38.94 158 ILE A O 1
ATOM 1320 N N . ILE A 1 159 ? 11.987 -54.914 -7.838 1.00 40.31 159 ILE A N 1
ATOM 1321 C CA . ILE A 1 159 ? 12.293 -56.223 -8.420 1.00 40.31 159 ILE A CA 1
ATOM 1322 C C . ILE A 1 159 ? 11.100 -57.080 -8.006 1.00 40.31 159 ILE A C 1
ATOM 1324 O O . ILE A 1 159 ? 11.032 -57.541 -6.869 1.00 40.31 159 ILE A O 1
ATOM 1328 N N . GLU A 1 160 ? 10.113 -57.180 -8.893 1.00 35.88 160 GLU A N 1
ATOM 1329 C CA . GLU A 1 160 ? 9.028 -58.152 -8.780 1.00 35.88 160 GLU A CA 1
ATOM 1330 C C . GLU A 1 160 ? 9.608 -59.543 -9.044 1.00 35.88 160 GLU A C 1
ATOM 1332 O O . GLU A 1 160 ? 10.207 -59.798 -10.089 1.00 35.88 160 GLU A O 1
ATOM 1337 N N . GLY A 1 161 ? 9.468 -60.422 -8.054 1.00 31.84 161 GLY A N 1
ATOM 1338 C CA . GLY A 1 161 ? 9.700 -61.849 -8.189 1.00 31.84 161 GLY A CA 1
ATOM 1339 C C . GLY A 1 161 ? 8.374 -62.582 -8.372 1.00 31.84 161 GLY A C 1
ATOM 1340 O O . GLY A 1 161 ? 7.464 -62.375 -7.578 1.00 31.84 161 GLY A O 1
ATOM 1341 N N . ASN A 1 162 ? 8.369 -63.454 -9.385 1.00 33.06 162 ASN A N 1
ATOM 1342 C CA . ASN A 1 162 ? 7.637 -64.716 -9.552 1.00 33.06 162 ASN A CA 1
ATOM 1343 C C . ASN A 1 162 ? 6.101 -64.753 -9.441 1.00 33.06 162 ASN A C 1
ATOM 1345 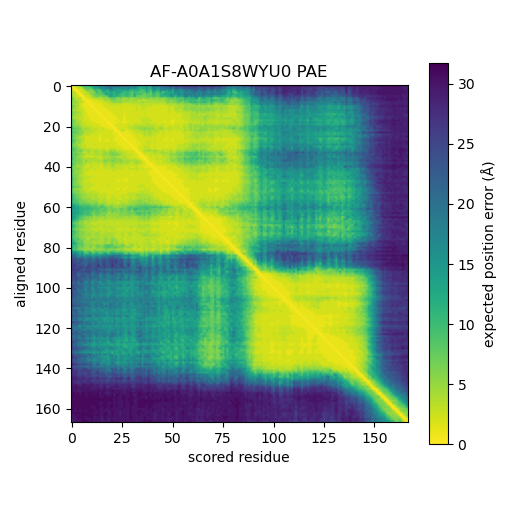O O . ASN A 1 162 ? 5.544 -64.492 -8.386 1.00 33.06 162 ASN A O 1
ATOM 1349 N N . GLU A 1 163 ? 5.444 -65.299 -10.474 1.00 33.47 163 GLU A N 1
ATOM 1350 C CA . GLU A 1 163 ? 4.919 -66.686 -10.496 1.00 33.47 163 GLU A CA 1
ATOM 1351 C C . GLU A 1 163 ? 4.061 -66.916 -11.758 1.00 33.47 163 GLU A C 1
ATOM 1353 O O . GLU A 1 163 ? 2.963 -66.383 -11.870 1.00 33.47 163 GLU A O 1
ATOM 1358 N N . GLU A 1 164 ? 4.517 -67.773 -12.677 1.00 33.66 164 GLU A N 1
ATOM 1359 C CA . GLU A 1 164 ? 3.627 -68.516 -13.583 1.00 33.66 164 GLU A CA 1
ATOM 1360 C C . GLU A 1 164 ? 3.975 -70.013 -13.488 1.00 33.66 164 GLU A C 1
ATOM 1362 O O . GLU A 1 164 ? 5.025 -70.468 -13.939 1.00 33.66 164 GLU A O 1
ATOM 1367 N N . GLN A 1 165 ? 3.085 -70.766 -12.834 1.00 35.34 165 GLN A N 1
ATOM 1368 C CA . GLN A 1 165 ? 2.823 -72.191 -13.089 1.00 35.34 165 GLN A CA 1
ATOM 1369 C C . GLN A 1 165 ? 2.006 -72.257 -14.406 1.00 35.34 165 GLN A C 1
ATOM 1371 O O . GLN A 1 165 ? 1.259 -71.328 -14.688 1.00 35.34 165 GLN A O 1
ATOM 1376 N N . SER A 1 166 ? 2.010 -73.282 -15.258 1.00 32.62 166 SER A N 1
ATOM 1377 C CA . SER A 1 166 ? 2.011 -74.715 -14.982 1.00 32.62 166 SER A CA 1
ATOM 1378 C C . SER A 1 166 ? 2.061 -75.505 -16.308 1.00 32.62 166 SER A C 1
ATOM 1380 O O . SER A 1 166 ? 1.513 -75.034 -17.304 1.00 32.62 166 SER A O 1
ATOM 1382 N N . ILE A 1 167 ? 2.576 -76.741 -16.211 1.00 34.88 167 ILE A N 1
ATOM 1383 C CA . ILE A 1 167 ? 2.513 -77.902 -17.138 1.00 34.88 167 ILE A CA 1
ATOM 1384 C C . ILE A 1 167 ? 3.432 -77.875 -18.365 1.00 34.88 167 ILE A C 1
ATOM 1386 O O . ILE A 1 167 ? 3.148 -77.158 -19.346 1.00 34.88 167 ILE A O 1
#

Organism: Opisthorchis viverrini (NCBI:txid6198)

Foldseek 3Di:
DVVVVVVLVVLLVVLVVCLVVLVVVVNVCSQQVAAHDQVCLVVSVVSNLVSLQVVVCVVVVHHDDPVRSVVSCVVDPRHCSSPVPPDPCPPQDVVLVVVLVVVCVVPLDDDLVVLVVSCVVSVHDSVVSVVVSVVVVVVVVVVVVVVVVVPPPPDDDDPDDDDDDDD

Radius of gyration: 26.69 Å; Cα contacts (8 Å, |Δi|>4): 93; chains: 1; bounding box: 51×95×48 Å

Mean predicted aligned error: 13.66 Å

Nearest PDB structures (foldseek):
  4egc-assembly1_A  TM=5.964E-01  e=1.830E-14  Escherichia coli
  2r5z-assembly1_A  TM=9.254E-01  e=7.102E-02  Drosophila melanogaster
  5zjr-assembly1_A  TM=8.847E-01  e=5.675E-02  Drosophila melanogaster
  2d5v-assembly2_B  TM=3.986E-01  e=1.563E-02  Rattus norvegicus
  5wc9-assembly2_F  TM=3.993E-01  e=6.349E-02  Homo sapiens